Protein AF-A0AA35T9T0-F1 (afdb_monomer_lite)

InterPro domains:
  IPR052555 dCTP Pyrophosphatase [PTHR46523] (6-69)

Organism: Geodia barretti (NCBI:txid519541)

pLDDT: mean 82.84, std 22.67, range [35.0, 98.56]

Foldseek 3Di:
DDDDDDDDDDDDPPPVVCPPPDDDDPDDDPVNVVVVVVVVCVVVVNVVQPDVVNVVVVVVVVVVVVVVVD

Secondary structure (DSSP, 8-state):
-------------------------S-S-HHHHHHHHHHHHHTTT-GGG--HHHHHHHHHHHHHHHHHT-

Sequence (70 aa):
MAENTEGSVDSNSSKTDKTPEFRFSRAPSLEDIRVMQSRFAAERDWEQFHTPRNLLLALVGEVGELSEIL

Radius of gyration: 28.29 Å; chains: 1; bounding box: 49×21×79 Å

Structure (mmCIF, N/CA/C/O backbone):
data_AF-A0AA35T9T0-F1
#
_entry.id   AF-A0AA35T9T0-F1
#
loop_
_atom_site.group_PDB
_atom_site.id
_atom_site.type_symbol
_atom_site.label_atom_id
_atom_site.label_alt_id
_atom_site.label_comp_id
_atom_site.label_asym_id
_atom_site.label_entity_id
_atom_site.label_seq_id
_atom_site.pdbx_PDB_ins_code
_atom_site.Cartn_x
_atom_site.Cartn_y
_atom_site.Cartn_z
_atom_site.occupancy
_atom_site.B_iso_or_equiv
_atom_site.auth_seq_id
_atom_site.auth_comp_id
_atom_site.auth_asym_id
_atom_site.auth_atom_id
_atom_site.pdbx_PDB_model_num
ATOM 1 N N . MET A 1 1 ? 37.375 -9.940 -70.219 1.00 35.94 1 MET A N 1
ATOM 2 C CA . MET A 1 1 ? 37.667 -8.571 -70.687 1.00 35.94 1 MET A CA 1
ATOM 3 C C . MET A 1 1 ? 36.925 -7.612 -69.762 1.00 35.94 1 MET A C 1
ATOM 5 O O . MET A 1 1 ? 35.707 -7.707 -69.758 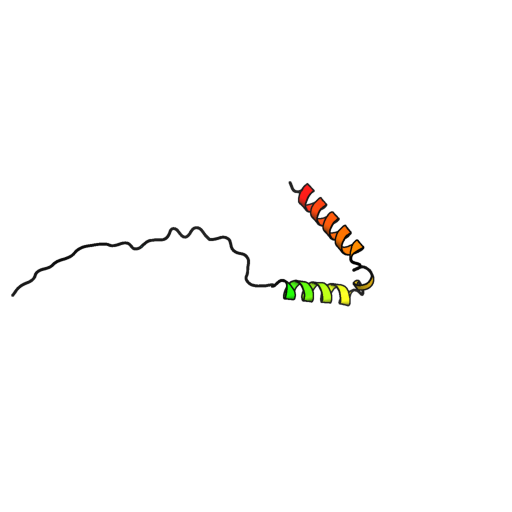1.00 35.94 1 MET A O 1
ATOM 9 N N . ALA A 1 2 ? 37.685 -6.809 -68.993 1.00 40.22 2 ALA A N 1
ATOM 10 C CA . ALA A 1 2 ? 37.334 -5.661 -68.119 1.00 40.22 2 ALA A CA 1
ATOM 11 C C . ALA A 1 2 ? 36.178 -5.875 -67.112 1.00 40.22 2 ALA A C 1
ATOM 13 O O . ALA A 1 2 ? 35.041 -6.057 -67.520 1.00 40.22 2 ALA A O 1
ATOM 14 N N . GLU A 1 3 ? 36.334 -5.929 -65.785 1.00 37.88 3 GLU A N 1
ATOM 15 C CA . GLU A 1 3 ? 37.186 -5.209 -64.813 1.00 37.88 3 GLU A CA 1
ATOM 16 C C . GLU A 1 3 ? 37.081 -3.675 -64.870 1.00 37.88 3 GLU A C 1
ATOM 18 O O . GLU A 1 3 ? 37.584 -3.050 -65.801 1.00 37.88 3 GLU A O 1
ATOM 23 N N . ASN A 1 4 ? 36.371 -3.125 -63.871 1.00 35.00 4 ASN A N 1
ATOM 24 C CA . ASN A 1 4 ? 36.644 -1.931 -63.043 1.00 35.00 4 ASN A CA 1
ATOM 25 C C . ASN A 1 4 ? 35.294 -1.421 -62.493 1.00 35.00 4 ASN A C 1
ATOM 27 O O . ASN A 1 4 ? 34.395 -1.104 -63.262 1.00 35.00 4 ASN A O 1
ATOM 31 N N . THR A 1 5 ? 34.990 -1.554 -61.199 1.00 47.00 5 THR A N 1
ATOM 32 C CA . THR A 1 5 ? 35.568 -0.847 -60.037 1.00 47.00 5 THR A CA 1
ATOM 33 C C . THR A 1 5 ? 35.219 0.635 -60.041 1.00 47.00 5 THR A C 1
ATOM 35 O O . THR A 1 5 ? 35.945 1.436 -60.610 1.00 47.00 5 THR A O 1
ATOM 38 N N . GLU A 1 6 ? 34.179 0.982 -59.284 1.00 40.47 6 GLU A N 1
ATOM 39 C CA . GLU A 1 6 ? 34.219 2.131 -58.380 1.00 40.47 6 GLU A CA 1
ATOM 40 C C . GLU A 1 6 ? 33.675 1.665 -57.027 1.00 40.47 6 GLU A C 1
ATOM 42 O O . GLU A 1 6 ? 32.490 1.383 -56.857 1.00 40.47 6 GLU A O 1
ATOM 47 N N . GLY A 1 7 ? 34.592 1.484 -56.078 1.00 39.53 7 GLY A N 1
ATOM 48 C CA . GLY A 1 7 ? 34.264 1.417 -54.666 1.00 39.53 7 GLY A CA 1
ATOM 49 C C . GLY A 1 7 ? 34.274 2.820 -54.066 1.00 39.53 7 GLY A C 1
ATOM 50 O O . GLY A 1 7 ? 35.112 3.639 -54.422 1.00 39.53 7 GLY A O 1
ATOM 51 N N . SER A 1 8 ? 33.375 3.055 -53.119 1.00 38.03 8 SER A N 1
ATOM 52 C CA . SER A 1 8 ? 33.561 3.949 -51.970 1.00 38.03 8 SER A CA 1
ATOM 53 C C . SER A 1 8 ? 32.481 3.526 -50.968 1.00 38.03 8 SER A C 1
ATOM 55 O O . SER A 1 8 ? 31.297 3.653 -51.258 1.00 38.03 8 SER A O 1
ATOM 57 N N . VAL A 1 9 ? 32.801 2.731 -49.937 1.00 46.75 9 VAL A N 1
ATOM 58 C CA . VAL A 1 9 ? 33.249 3.239 -48.623 1.00 46.75 9 VAL A CA 1
ATOM 59 C C . VAL A 1 9 ? 32.202 4.259 -48.150 1.00 46.75 9 VAL A C 1
ATOM 61 O O . VAL A 1 9 ? 32.100 5.334 -48.718 1.00 46.75 9 VAL A O 1
ATOM 64 N N . ASP A 1 10 ? 31.263 3.877 -47.284 1.00 46.88 10 ASP A N 1
ATOM 65 C CA . ASP A 1 10 ? 31.572 3.792 -45.861 1.00 46.88 10 ASP A CA 1
ATOM 66 C C . ASP A 1 10 ? 30.924 2.620 -45.120 1.00 46.88 10 ASP A C 1
ATOM 68 O O . ASP A 1 10 ? 29.718 2.529 -44.882 1.00 46.88 10 ASP A O 1
ATOM 72 N N . SER A 1 11 ? 31.819 1.772 -44.630 1.00 52.56 11 SER A N 1
ATOM 73 C CA . SER A 1 11 ? 31.687 1.066 -43.371 1.00 52.56 11 SER A CA 1
ATOM 74 C C . SER A 1 11 ? 31.334 2.057 -42.261 1.00 52.56 11 SER A C 1
ATOM 76 O O . SER A 1 11 ? 32.212 2.692 -41.685 1.00 52.56 11 SER A O 1
ATOM 78 N N . ASN A 1 12 ? 30.068 2.128 -41.869 1.00 46.50 12 ASN A N 1
ATOM 79 C CA . ASN A 1 12 ? 29.781 2.424 -40.475 1.00 46.50 12 ASN A CA 1
ATOM 80 C C . ASN A 1 12 ? 28.715 1.464 -39.965 1.00 46.50 12 ASN A C 1
ATOM 82 O O . ASN A 1 12 ? 27.537 1.781 -39.828 1.00 46.50 12 ASN A O 1
ATOM 86 N N . SER A 1 13 ? 29.187 0.255 -39.649 1.00 50.59 13 SER A N 1
ATOM 87 C CA . SER A 1 13 ? 28.733 -0.450 -38.456 1.00 50.59 13 SER A CA 1
ATOM 88 C C . SER A 1 13 ? 28.858 0.539 -37.296 1.00 50.59 13 SER A C 1
ATOM 90 O O . SER A 1 13 ? 29.867 0.541 -36.586 1.00 50.59 13 SER A O 1
ATOM 92 N N . SER A 1 14 ? 27.835 1.372 -37.102 1.00 44.22 14 SER A N 1
ATOM 93 C CA . SER A 1 14 ? 27.612 2.060 -35.847 1.00 44.22 14 SER A CA 1
ATOM 94 C C . SER A 1 14 ? 27.325 0.963 -34.830 1.00 44.22 14 SER A C 1
ATOM 96 O O . SER A 1 14 ? 26.194 0.566 -34.555 1.00 44.22 14 SER A O 1
ATOM 98 N N . LYS A 1 15 ? 28.415 0.420 -34.283 1.00 55.06 15 LYS A N 1
ATOM 99 C CA . LYS A 1 15 ? 28.446 -0.135 -32.942 1.00 55.06 15 LYS A CA 1
ATOM 100 C C . LYS A 1 15 ? 28.001 1.021 -32.058 1.00 55.06 15 LYS A C 1
ATOM 102 O O . LYS A 1 15 ? 28.819 1.801 -31.586 1.00 55.06 15 LYS A O 1
ATOM 107 N N . THR A 1 16 ? 26.689 1.194 -31.941 1.00 56.50 16 THR A N 1
ATOM 108 C CA . THR A 1 16 ? 26.095 1.999 -30.892 1.00 56.50 16 THR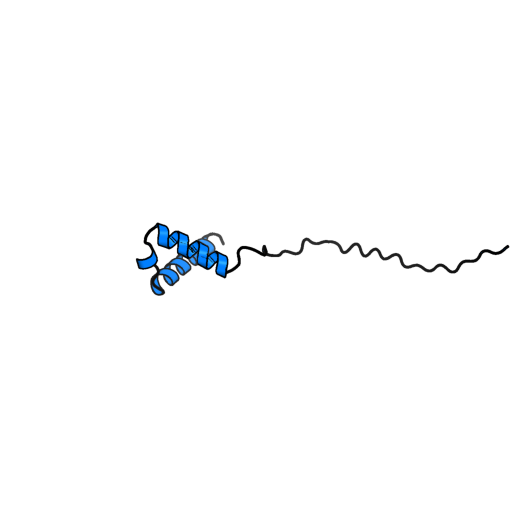 A CA 1
ATOM 109 C C . THR A 1 16 ? 26.554 1.319 -29.623 1.00 56.50 16 THR A C 1
ATOM 111 O O . THR A 1 16 ? 26.132 0.197 -29.332 1.00 56.50 16 THR A O 1
ATOM 114 N N . ASP A 1 17 ? 27.520 1.948 -28.975 1.00 56.28 17 ASP A N 1
ATOM 115 C CA . ASP A 1 17 ? 27.954 1.661 -27.627 1.00 56.28 17 ASP A CA 1
ATOM 116 C C . ASP A 1 17 ? 26.691 1.479 -26.780 1.00 56.28 17 ASP A C 1
ATOM 118 O O . ASP A 1 17 ? 25.939 2.427 -26.544 1.00 56.28 17 ASP A O 1
ATOM 122 N N . LYS A 1 18 ? 26.333 0.222 -26.491 1.00 64.12 18 LYS A N 1
ATOM 123 C CA . LYS A 1 18 ? 25.090 -0.096 -25.791 1.00 64.12 18 LYS A CA 1
ATOM 124 C C . LYS A 1 18 ? 25.340 0.179 -24.320 1.00 64.12 18 LYS A C 1
ATOM 126 O O . LYS A 1 18 ? 25.518 -0.754 -23.540 1.00 64.12 18 LYS A O 1
ATOM 131 N N . THR A 1 19 ? 25.345 1.452 -23.936 1.00 66.81 19 THR A N 1
ATOM 132 C CA . THR A 1 19 ? 25.064 1.800 -22.548 1.00 66.81 19 THR A CA 1
ATOM 133 C C . THR A 1 19 ? 23.720 1.146 -22.224 1.00 66.81 19 THR A C 1
ATOM 135 O O . THR A 1 19 ? 22.759 1.364 -22.970 1.00 66.81 19 THR A O 1
ATOM 138 N N . PRO A 1 20 ? 23.629 0.276 -21.207 1.00 74.75 20 PRO A N 1
ATOM 139 C CA . PRO A 1 20 ? 22.346 -0.293 -20.838 1.00 74.75 20 PRO A CA 1
ATOM 140 C C . PRO A 1 20 ? 21.430 0.863 -20.427 1.00 74.75 20 PRO A C 1
ATOM 142 O O . PRO A 1 20 ? 21.661 1.526 -19.420 1.00 74.75 20 PRO A O 1
ATOM 145 N N . GLU A 1 21 ? 20.424 1.148 -21.254 1.00 86.69 21 GLU A N 1
ATOM 146 C CA . GLU A 1 21 ? 19.412 2.154 -20.956 1.00 86.69 21 GLU A CA 1
ATOM 147 C C . GL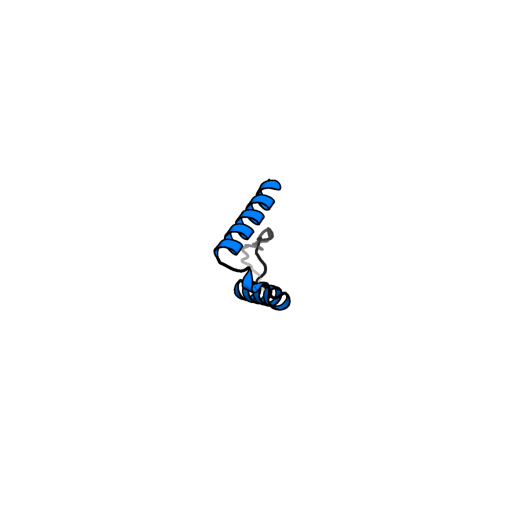U A 1 21 ? 18.619 1.668 -19.740 1.00 86.69 21 GLU A C 1
ATOM 149 O O . GLU A 1 21 ? 18.000 0.601 -19.771 1.00 86.69 21 GLU A O 1
ATOM 154 N N . PHE A 1 22 ? 18.654 2.433 -18.650 1.00 93.38 22 PHE A N 1
ATOM 155 C CA . PHE A 1 22 ? 17.861 2.118 -17.470 1.00 93.38 22 PHE A CA 1
ATOM 156 C C . PHE A 1 22 ? 16.371 2.289 -17.786 1.00 93.38 22 PHE A C 1
ATOM 158 O O . PHE A 1 22 ? 15.938 3.363 -18.205 1.00 93.38 22 PHE A O 1
ATOM 165 N N . ARG A 1 23 ? 15.574 1.236 -17.573 1.00 94.56 23 ARG A N 1
ATOM 166 C CA . ARG A 1 23 ? 14.115 1.256 -17.752 1.00 94.56 23 ARG A CA 1
ATOM 167 C C . ARG A 1 23 ? 13.443 0.399 -16.684 1.00 94.56 23 ARG A C 1
ATOM 169 O O . ARG A 1 23 ? 13.964 -0.653 -16.321 1.00 94.56 23 ARG A O 1
ATOM 176 N N . PHE A 1 24 ? 12.262 0.814 -16.229 1.00 96.19 24 PHE A N 1
ATOM 177 C CA . PHE A 1 24 ? 11.411 -0.034 -15.395 1.00 96.19 24 PHE A CA 1
ATOM 178 C C . PHE A 1 24 ? 10.834 -1.208 -16.192 1.00 96.19 24 PHE A C 1
ATOM 180 O O . PHE A 1 24 ? 10.679 -1.144 -17.417 1.00 96.19 24 PHE A O 1
ATOM 187 N N . SER A 1 25 ? 10.494 -2.286 -15.485 1.00 96.31 25 SER A N 1
ATOM 188 C CA . SER A 1 25 ? 9.755 -3.403 -16.065 1.00 96.31 25 SER A CA 1
ATOM 189 C C . SER A 1 25 ? 8.370 -2.947 -16.538 1.00 96.31 25 SER A C 1
ATOM 191 O O . SER A 1 25 ? 7.775 -2.018 -15.999 1.00 96.31 25 SER A O 1
ATOM 193 N N . ARG A 1 26 ? 7.835 -3.611 -17.570 1.00 94.88 26 ARG A N 1
ATOM 194 C CA . ARG A 1 26 ? 6.495 -3.298 -18.107 1.00 94.88 26 ARG A CA 1
ATOM 195 C C . ARG A 1 26 ? 5.348 -3.732 -17.190 1.00 94.88 26 ARG A C 1
ATOM 197 O O . ARG A 1 26 ? 4.232 -3.260 -17.362 1.00 94.88 26 ARG A O 1
ATOM 204 N N . ALA A 1 27 ? 5.620 -4.647 -16.269 1.00 94.25 27 ALA A N 1
ATOM 205 C CA . ALA A 1 27 ? 4.695 -5.128 -15.258 1.00 94.25 27 ALA A CA 1
ATOM 206 C C . ALA A 1 27 ? 5.421 -5.198 -13.902 1.00 94.25 27 ALA A C 1
ATOM 208 O O . ALA A 1 27 ? 6.642 -5.414 -13.894 1.00 94.25 27 ALA A O 1
ATOM 209 N N . PRO A 1 28 ? 4.696 -5.058 -12.778 1.00 96.88 28 PRO A N 1
ATOM 210 C CA . PRO A 1 28 ? 3.258 -4.759 -12.691 1.00 96.88 28 PRO A CA 1
ATOM 211 C C . PRO A 1 28 ? 2.914 -3.311 -13.100 1.00 96.88 28 PRO A C 1
ATOM 213 O O . PRO A 1 28 ? 3.725 -2.403 -12.927 1.00 96.88 28 PRO A O 1
ATOM 216 N N . SER A 1 29 ? 1.717 -3.096 -13.655 1.00 98.06 29 SER A N 1
ATOM 217 C CA . SER A 1 29 ? 1.145 -1.757 -13.861 1.00 98.06 29 SER A CA 1
ATOM 218 C C . SER A 1 29 ? 0.582 -1.187 -12.551 1.00 98.06 29 SER A C 1
ATOM 220 O O . SER A 1 29 ? 0.428 -1.903 -11.563 1.00 98.06 29 SER A O 1
ATOM 222 N N . LEU A 1 30 ? 0.224 0.101 -12.529 1.00 98.06 30 LEU A N 1
ATOM 223 C CA . LEU A 1 30 ? -0.403 0.706 -11.345 1.00 98.06 30 LEU A CA 1
ATOM 224 C C . LEU A 1 30 ? -1.742 0.050 -10.984 1.00 98.06 30 LEU A C 1
ATOM 226 O O . LEU A 1 30 ? -2.047 -0.099 -9.803 1.00 98.06 30 LEU A O 1
ATOM 230 N N . GLU A 1 31 ? -2.520 -0.374 -11.982 1.00 98.38 31 GLU A N 1
ATOM 231 C CA . GLU A 1 31 ? -3.771 -1.098 -11.741 1.00 98.38 31 GLU A CA 1
ATOM 232 C C . GLU A 1 31 ? -3.500 -2.485 -11.150 1.00 98.38 31 GLU A C 1
ATOM 234 O O . GLU A 1 31 ? -4.178 -2.891 -10.206 1.00 98.38 31 GLU A O 1
ATOM 239 N N . ASP A 1 32 ? -2.450 -3.173 -11.616 1.00 98.31 32 ASP A N 1
ATOM 240 C C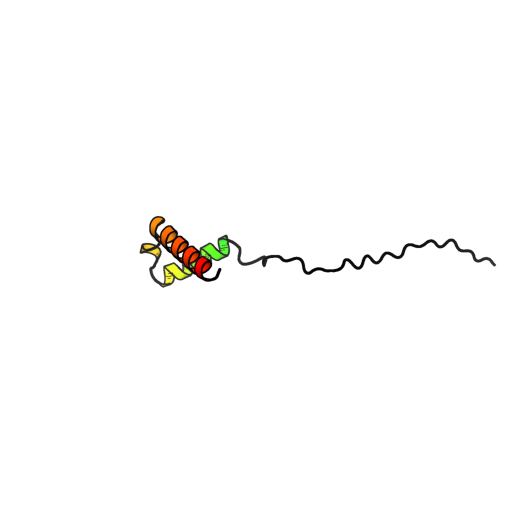A . ASP A 1 32 ? -2.035 -4.449 -11.026 1.00 98.31 32 ASP A CA 1
ATOM 241 C C . ASP A 1 32 ? -1.636 -4.263 -9.556 1.00 98.31 32 ASP A C 1
ATOM 243 O O . ASP A 1 32 ? -2.060 -5.035 -8.697 1.00 98.31 32 ASP A O 1
ATOM 247 N N . ILE A 1 33 ? -0.870 -3.212 -9.242 1.00 98.38 33 ILE A N 1
ATOM 248 C CA . ILE A 1 33 ? -0.468 -2.884 -7.865 1.00 98.38 33 ILE A CA 1
ATOM 249 C C . ILE A 1 33 ? -1.692 -2.584 -6.994 1.00 98.38 33 ILE A C 1
ATOM 251 O O . ILE A 1 33 ? -1.793 -3.114 -5.886 1.00 98.38 33 ILE A O 1
ATOM 255 N N . ARG A 1 34 ? -2.652 -1.798 -7.498 1.00 98.00 34 ARG A N 1
ATOM 256 C CA . ARG A 1 34 ? -3.906 -1.497 -6.791 1.00 98.00 34 ARG A CA 1
ATOM 257 C C . ARG A 1 34 ? -4.681 -2.775 -6.466 1.00 98.00 34 ARG A C 1
ATOM 259 O O . ARG A 1 34 ? -5.124 -2.954 -5.331 1.00 98.00 34 ARG A O 1
ATOM 266 N N . VAL A 1 35 ? -4.820 -3.680 -7.437 1.00 98.38 35 VAL A N 1
ATOM 267 C CA . VAL A 1 35 ? -5.513 -4.962 -7.243 1.00 98.38 35 VAL A CA 1
ATOM 268 C C . VAL A 1 35 ? -4.763 -5.844 -6.244 1.00 98.38 35 VAL A C 1
ATOM 270 O 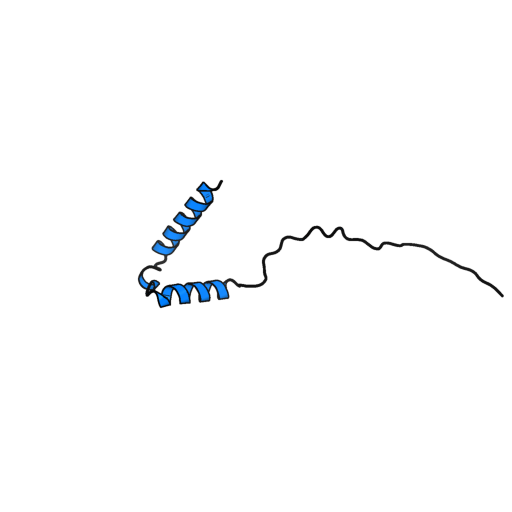O . VAL A 1 35 ? -5.390 -6.370 -5.323 1.00 98.38 35 VAL A O 1
ATOM 273 N N . MET A 1 36 ? -3.439 -5.977 -6.370 1.00 98.25 36 MET A N 1
ATOM 274 C CA . MET A 1 36 ? -2.617 -6.757 -5.436 1.00 98.25 36 MET A CA 1
ATOM 275 C C . MET A 1 36 ? -2.745 -6.244 -3.996 1.00 98.25 36 MET A C 1
ATOM 277 O O . MET A 1 36 ? -3.000 -7.036 -3.089 1.00 98.25 36 MET A O 1
ATOM 281 N N . GLN A 1 37 ? -2.647 -4.927 -3.795 1.00 97.75 37 GLN A N 1
ATOM 282 C CA . GLN A 1 37 ? -2.792 -4.303 -2.479 1.00 97.75 37 GLN A CA 1
ATOM 283 C C . GLN A 1 37 ? -4.198 -4.515 -1.903 1.00 97.75 37 GLN A C 1
ATOM 285 O O . GLN A 1 37 ? -4.329 -4.878 -0.733 1.00 97.75 37 GLN A O 1
ATOM 290 N N . SER A 1 38 ? -5.240 -4.360 -2.728 1.00 97.19 38 SER A N 1
ATOM 291 C CA . SER A 1 38 ? -6.624 -4.537 -2.273 1.00 97.19 38 SER A CA 1
ATOM 292 C C . SER A 1 38 ? -6.906 -5.971 -1.818 1.00 97.19 38 SER A C 1
ATOM 294 O O . SER A 1 38 ? -7.513 -6.173 -0.771 1.00 97.19 38 SER A O 1
ATOM 296 N N . ARG A 1 39 ? -6.389 -6.976 -2.541 1.00 98.31 39 ARG A N 1
ATOM 297 C CA . ARG A 1 39 ? -6.515 -8.391 -2.155 1.00 98.31 39 ARG A CA 1
ATOM 298 C C . ARG A 1 39 ? -5.810 -8.676 -0.834 1.00 98.31 39 ARG A C 1
ATOM 300 O O . ARG A 1 39 ? -6.398 -9.291 0.049 1.00 98.31 39 ARG A O 1
ATOM 307 N N . PHE A 1 40 ? -4.586 -8.174 -0.683 1.00 98.06 40 PHE A N 1
ATOM 308 C CA . PHE A 1 40 ? -3.808 -8.332 0.544 1.00 98.06 40 PHE A CA 1
ATOM 309 C C . PHE A 1 40 ? -4.531 -7.760 1.775 1.00 98.06 40 PHE A C 1
ATOM 311 O O . PHE A 1 40 ? -4.500 -8.374 2.847 1.00 98.06 40 PHE A O 1
ATOM 318 N N . ALA A 1 41 ? -5.186 -6.606 1.613 1.00 97.81 41 ALA A N 1
ATOM 319 C CA . ALA A 1 41 ? -5.958 -5.956 2.666 1.00 97.81 41 ALA A CA 1
ATOM 320 C C . ALA A 1 41 ? -7.250 -6.716 2.999 1.00 97.81 41 ALA A C 1
ATOM 322 O O . ALA A 1 41 ? -7.548 -6.926 4.175 1.00 97.81 41 ALA A O 1
ATOM 323 N N . ALA A 1 42 ? -7.983 -7.163 1.975 1.00 97.56 42 ALA A N 1
ATOM 324 C CA . ALA A 1 42 ? -9.241 -7.889 2.133 1.00 97.56 42 ALA A CA 1
ATOM 325 C C . ALA A 1 42 ? -9.052 -9.229 2.864 1.00 97.56 42 ALA A C 1
ATOM 327 O O . ALA A 1 42 ? -9.811 -9.545 3.775 1.00 97.56 42 ALA A O 1
ATOM 328 N N . GLU A 1 43 ? -7.994 -9.985 2.544 1.00 98.31 43 GLU A N 1
ATOM 329 C CA . GLU A 1 43 ? -7.652 -11.249 3.227 1.00 98.31 43 GLU A CA 1
ATOM 330 C C . GLU A 1 43 ? -7.438 -11.096 4.742 1.00 98.31 43 GLU A C 1
ATOM 332 O O . GLU A 1 43 ? -7.515 -12.076 5.483 1.00 98.31 43 GLU A O 1
ATOM 337 N N . ARG A 1 44 ? -7.138 -9.877 5.202 1.00 97.94 44 ARG A N 1
ATOM 338 C CA . ARG A 1 44 ? -6.836 -9.552 6.602 1.00 97.94 44 ARG A CA 1
ATOM 339 C C . ARG A 1 44 ? -7.925 -8.725 7.273 1.00 97.94 44 ARG A C 1
ATOM 341 O O . ARG A 1 44 ? -7.748 -8.344 8.426 1.00 97.94 44 ARG A O 1
ATOM 348 N N . ASP A 1 45 ? -9.012 -8.433 6.559 1.00 97.00 45 ASP A N 1
ATOM 349 C CA . ASP A 1 45 ? -10.062 -7.518 7.010 1.00 97.00 45 ASP A CA 1
ATOM 350 C C . ASP A 1 45 ? -9.508 -6.128 7.408 1.00 97.00 45 ASP A C 1
ATOM 352 O O . ASP A 1 45 ? -9.916 -5.496 8.385 1.00 97.00 45 ASP A O 1
ATOM 356 N N . TRP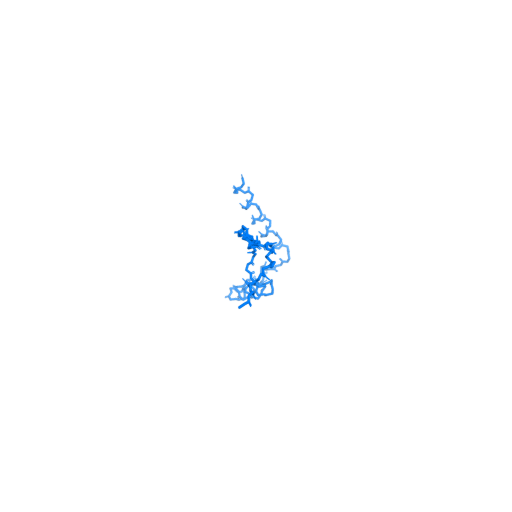 A 1 46 ? -8.505 -5.644 6.665 1.00 98.06 46 TRP A N 1
ATOM 357 C CA . TRP A 1 46 ? -7.815 -4.376 6.952 1.00 98.06 46 TRP A CA 1
ATOM 358 C C . TRP A 1 46 ? -8.444 -3.154 6.284 1.00 98.06 46 TRP A C 1
ATOM 360 O O . TRP A 1 46 ? -8.018 -2.026 6.538 1.00 98.06 46 TRP A O 1
ATOM 370 N N . GLU A 1 47 ? -9.487 -3.342 5.477 1.00 95.44 47 GLU A N 1
ATOM 371 C CA . GLU A 1 47 ? -10.187 -2.251 4.788 1.00 95.44 47 GLU A CA 1
ATOM 372 C C . GLU A 1 47 ? -10.692 -1.178 5.767 1.00 95.44 47 GLU A C 1
ATOM 374 O O . GLU A 1 47 ? -10.614 0.016 5.472 1.00 95.44 47 GLU A O 1
ATOM 379 N N . GLN A 1 48 ? -11.089 -1.581 6.980 1.00 96.00 48 GLN A N 1
ATOM 380 C CA . GLN A 1 48 ? -11.503 -0.680 8.063 1.00 96.00 48 GLN A CA 1
ATOM 381 C C . GLN A 1 48 ? -10.424 0.338 8.482 1.00 96.00 48 GLN A C 1
ATOM 383 O O . GLN A 1 48 ? -10.747 1.429 8.954 1.00 96.00 48 GLN A O 1
ATOM 388 N N . PHE A 1 49 ? -9.140 0.015 8.288 1.00 96.88 49 PHE A N 1
ATOM 389 C CA . PHE A 1 49 ? -8.022 0.898 8.624 1.00 96.88 49 PHE A CA 1
ATOM 390 C C . PHE A 1 49 ? -7.577 1.768 7.443 1.00 96.88 49 PHE A C 1
ATOM 392 O O . PHE A 1 49 ? -6.878 2.760 7.659 1.00 96.88 49 PHE A O 1
ATOM 399 N N . HIS A 1 50 ? -8.016 1.472 6.215 1.00 96.12 50 HIS A N 1
ATOM 400 C CA . HIS A 1 50 ? -7.636 2.177 4.984 1.00 96.12 50 HIS A CA 1
ATOM 401 C C . HIS A 1 50 ? -8.454 3.458 4.744 1.00 96.12 50 HIS A C 1
ATOM 403 O O . HIS A 1 50 ? -8.926 3.736 3.641 1.00 96.12 50 HIS A O 1
ATOM 409 N N . THR A 1 51 ? -8.601 4.289 5.777 1.00 97.75 51 THR A N 1
ATOM 410 C CA . THR A 1 51 ? -9.142 5.644 5.599 1.00 97.75 51 THR A CA 1
ATOM 411 C C . THR A 1 51 ? -8.105 6.543 4.908 1.00 97.75 51 THR A C 1
ATOM 413 O O . THR A 1 51 ? -6.902 6.346 5.108 1.00 97.75 51 THR A O 1
ATOM 416 N N . PRO A 1 52 ? -8.514 7.583 4.150 1.00 98.06 52 PRO A N 1
ATOM 417 C CA . PRO A 1 52 ? -7.564 8.464 3.460 1.00 98.06 52 PRO A CA 1
ATOM 418 C C . PRO A 1 52 ? -6.504 9.083 4.382 1.00 98.06 52 PRO A C 1
ATOM 420 O O . PRO A 1 52 ? -5.340 9.194 4.007 1.00 98.06 52 PRO A O 1
ATOM 423 N N . ARG A 1 53 ? -6.886 9.446 5.615 1.00 98.31 53 ARG A N 1
ATOM 424 C CA . ARG A 1 53 ? -5.960 9.990 6.620 1.00 98.31 53 ARG A CA 1
ATOM 425 C C . ARG A 1 53 ? -4.940 8.947 7.077 1.00 98.31 53 ARG A C 1
ATOM 427 O O . ARG A 1 53 ? -3.765 9.276 7.182 1.00 98.31 53 ARG A O 1
ATOM 434 N N . ASN A 1 54 ? -5.378 7.720 7.351 1.00 98.25 54 ASN A N 1
ATOM 435 C CA . ASN A 1 54 ? -4.486 6.662 7.824 1.00 98.25 54 ASN A CA 1
ATOM 436 C C . ASN A 1 54 ? -3.468 6.276 6.750 1.00 98.25 54 ASN A C 1
ATOM 438 O O . ASN A 1 54 ? -2.287 6.158 7.054 1.00 98.25 54 ASN A O 1
ATOM 442 N N . LEU A 1 55 ? -3.909 6.156 5.493 1.00 97.88 55 LEU A N 1
ATOM 443 C CA . LEU A 1 55 ? -3.016 5.871 4.367 1.00 97.88 55 LEU A CA 1
ATOM 444 C C . LEU A 1 55 ? -1.992 6.992 4.151 1.00 97.88 55 LEU A C 1
ATOM 446 O O . LEU A 1 55 ? -0.823 6.708 3.908 1.00 97.88 55 LEU A O 1
ATOM 450 N N . LEU A 1 56 ? -2.403 8.258 4.290 1.00 98.50 56 LEU A N 1
ATOM 451 C CA . LEU A 1 56 ? -1.479 9.392 4.221 1.00 98.50 56 LEU A CA 1
ATOM 452 C C . LEU A 1 56 ? -0.425 9.334 5.335 1.00 98.50 56 LEU A C 1
ATOM 454 O O . LEU A 1 56 ? 0.750 9.558 5.070 1.00 98.50 56 LEU A O 1
ATOM 458 N N . LEU A 1 57 ? -0.830 9.035 6.571 1.00 98.56 57 LEU A N 1
ATOM 459 C CA . LEU A 1 57 ? 0.105 8.922 7.693 1.00 98.56 57 LEU A CA 1
ATOM 460 C C . LEU A 1 57 ? 1.056 7.730 7.535 1.00 98.56 57 LEU A C 1
ATOM 462 O O . LEU A 1 57 ? 2.239 7.878 7.827 1.00 98.56 57 LEU A O 1
ATOM 466 N N . ALA A 1 58 ? 0.571 6.593 7.027 1.00 98.25 58 ALA A N 1
ATOM 467 C CA . ALA A 1 58 ? 1.418 5.451 6.689 1.00 98.25 58 ALA A CA 1
ATOM 468 C C . ALA A 1 58 ? 2.464 5.834 5.630 1.00 98.25 58 ALA A C 1
ATOM 470 O O . ALA A 1 58 ? 3.650 5.610 5.840 1.00 98.25 58 ALA A O 1
ATOM 471 N N . LEU A 1 59 ? 2.050 6.514 4.552 1.00 98.12 59 LEU A N 1
ATOM 472 C CA . LEU A 1 59 ? 2.965 7.017 3.522 1.00 98.12 59 LEU A CA 1
ATOM 473 C C . LEU A 1 59 ? 4.029 7.966 4.096 1.00 98.12 59 LEU A C 1
ATOM 475 O O . LEU A 1 59 ? 5.191 7.882 3.714 1.00 98.12 59 LEU A O 1
ATOM 479 N N . VAL A 1 60 ? 3.649 8.873 5.002 1.00 98.44 60 VAL A N 1
ATOM 480 C CA . VAL A 1 60 ? 4.610 9.770 5.667 1.00 98.44 60 VAL A CA 1
ATOM 481 C C . VAL A 1 60 ? 5.629 8.980 6.497 1.00 98.44 60 VAL A C 1
ATOM 483 O O . VAL A 1 60 ? 6.799 9.353 6.498 1.00 98.44 60 VAL A O 1
ATOM 486 N N . GLY A 1 61 ? 5.214 7.887 7.148 1.00 98.25 61 GLY A N 1
ATOM 487 C CA . GLY A 1 61 ? 6.118 6.961 7.838 1.00 98.25 61 GLY A CA 1
ATOM 488 C C . GLY A 1 61 ? 7.167 6.362 6.897 1.00 98.25 61 GLY A C 1
ATOM 489 O O . GLY A 1 61 ? 8.357 6.514 7.150 1.00 98.25 61 GLY A O 1
ATOM 490 N N . GLU A 1 62 ? 6.733 5.807 5.761 1.00 98.00 62 GLU A N 1
ATOM 491 C CA . GLU A 1 62 ? 7.623 5.232 4.733 1.00 98.00 62 GLU A CA 1
ATOM 492 C C . GLU A 1 62 ? 8.617 6.263 4.161 1.00 98.00 62 GLU A C 1
ATOM 494 O O . GLU A 1 62 ? 9.783 5.959 3.910 1.00 98.00 62 GLU A O 1
ATOM 499 N N . VAL A 1 63 ? 8.183 7.518 3.970 1.00 98.06 63 VAL A N 1
ATOM 500 C CA . VAL A 1 63 ? 9.076 8.615 3.546 1.00 98.06 63 VAL A CA 1
ATOM 501 C C . VAL A 1 63 ? 10.111 8.937 4.628 1.00 98.06 63 VAL A C 1
ATOM 503 O O . VAL A 1 63 ? 11.258 9.252 4.300 1.00 98.06 63 VAL A O 1
ATOM 506 N N . GLY A 1 64 ? 9.717 8.859 5.902 1.00 98.12 64 GLY A N 1
ATOM 507 C CA . GLY A 1 64 ? 10.619 8.990 7.044 1.00 98.12 64 GLY A CA 1
ATOM 508 C C . GLY A 1 64 ? 11.698 7.912 7.029 1.00 98.12 64 GLY A C 1
ATOM 509 O O . GLY A 1 64 ? 12.876 8.251 7.009 1.00 98.12 64 GLY A O 1
ATOM 510 N N . GLU A 1 65 ? 11.302 6.643 6.915 1.00 97.81 65 GLU A N 1
ATOM 511 C CA . GLU A 1 65 ? 12.229 5.504 6.835 1.00 97.81 65 GLU A CA 1
ATOM 512 C C . GLU A 1 65 ? 13.190 5.621 5.645 1.00 97.81 65 GLU A C 1
ATOM 514 O O . GLU A 1 65 ? 14.396 5.435 5.794 1.00 97.81 65 GLU A O 1
ATOM 519 N N . LEU A 1 66 ? 12.693 6.010 4.464 1.00 97.50 66 LEU A N 1
ATOM 520 C CA . LEU A 1 66 ? 13.552 6.250 3.302 1.00 97.50 66 LEU A CA 1
ATOM 521 C C . LEU A 1 66 ? 14.575 7.365 3.565 1.00 97.50 66 LEU A C 1
ATOM 523 O O . LEU A 1 66 ? 15.714 7.279 3.105 1.00 97.50 66 LEU A O 1
ATOM 527 N N . SER A 1 67 ? 14.174 8.407 4.292 1.00 97.38 67 SER A N 1
ATOM 528 C CA . SER A 1 67 ? 15.053 9.526 4.640 1.00 97.38 67 SER A CA 1
ATOM 529 C C . SER A 1 67 ? 16.130 9.139 5.656 1.00 97.38 67 SER A C 1
ATOM 531 O O . SER A 1 67 ? 17.167 9.789 5.680 1.00 97.38 67 SER A O 1
ATOM 533 N N . GLU A 1 68 ? 15.923 8.092 6.462 1.00 97.00 68 GLU A N 1
ATOM 534 C CA . GLU A 1 68 ? 16.941 7.563 7.387 1.00 97.00 68 GLU A CA 1
ATOM 535 C C . GLU A 1 68 ? 18.074 6.808 6.670 1.00 97.00 68 GLU A C 1
ATOM 537 O O . GLU A 1 68 ? 19.143 6.609 7.245 1.00 97.00 68 GLU A O 1
ATOM 542 N N . ILE A 1 69 ? 17.854 6.383 5.420 1.00 92.94 69 ILE A N 1
ATOM 543 C CA . ILE A 1 69 ? 18.856 5.683 4.598 1.00 92.94 69 ILE A CA 1
ATOM 544 C C . ILE A 1 69 ? 19.837 6.671 3.934 1.00 92.94 69 ILE A C 1
ATOM 546 O O . ILE A 1 69 ? 20.917 6.261 3.499 1.00 92.94 69 ILE A O 1
ATOM 550 N N . LEU A 1 70 ? 19.462 7.952 3.834 1.00 65.31 70 LEU A N 1
ATOM 551 C CA . LEU A 1 70 ? 20.269 9.026 3.241 1.00 65.31 70 LEU A CA 1
ATOM 552 C C . LEU A 1 70 ? 21.316 9.568 4.222 1.00 65.31 70 LEU A C 1
ATOM 554 O O . LEU A 1 70 ? 22.448 9.824 3.750 1.00 65.31 70 LEU A O 1
#